Protein AF-A0A7K0P970-F1 (afdb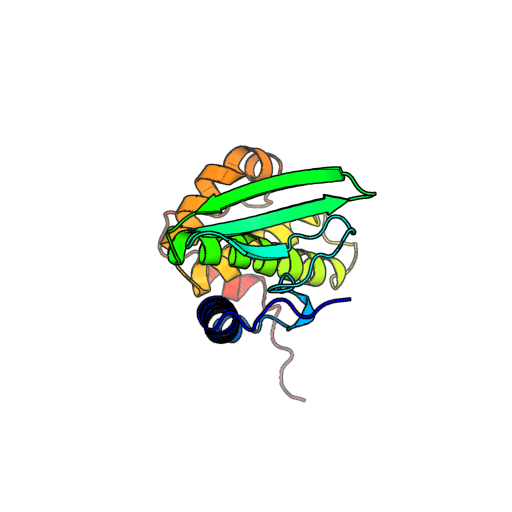_monomer)

Foldseek 3Di:
DDQDDDDVVLVVLVVVLVVLCVLVPQDPVQFADTSDDDQPQDWHWYDDPQKIWIFGHHPNDTPDIDIDNDSVVVSLVRLLSSQLVVLLVQLVPDDPPPPDSCLSSVLSSLLSCVSRDLVSSVVCCVVCVVVQVPDDDPVDRQDSPPPCSNVVSVVPVPDPPDPDD

Nearest PDB structures (foldseek):
  6xb3-assembly7_N  TM=5.582E-01  e=2.651E+00  Autographa californica nucleopolyhedrovirus
  4no7-assembly1_A  TM=3.136E-01  e=2.375E+00  Homo sapiens
  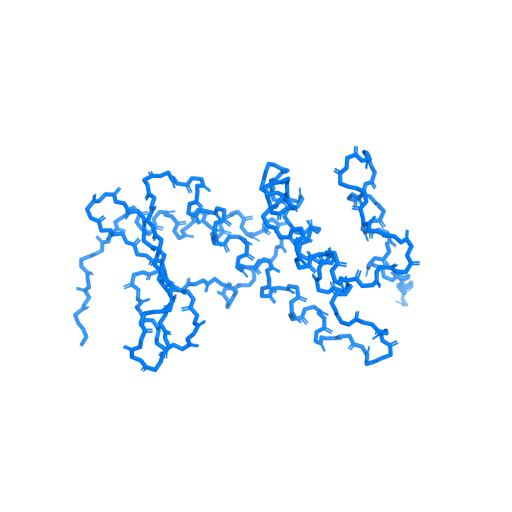4czl-assembly1_A  TM=2.410E-01  e=1.706E+00  Caulobacter vibrioides

Sequence (165 aa):
MRRTTPDPELDALERRAHAIGERIGAPRAAYPPFGTRLDAGYPNVDRRDGAWVWEVHERGRLLEHRTTRDEDEILYWIFVDVTRWMGQEWARGRPSYAPDTRVTWAGRILELLADLEPRWLERFLREEDSWLSTVRWPDGPPDPYGGSWARRVRRRLRGPRSPPG

Radius of gyration: 17.65 Å; Cα contacts (8 Å, |Δi|>4): 175; chains: 1; bounding box: 41×42×53 Å

pLDDT: mean 82.83, std 19.59, range [32.75, 98.69]

Solvent-accessible surface area (backbone atoms only — not comparable to full-atom values): 9820 Å² total; per-residue (Å²): 133,82,78,71,75,88,50,69,64,57,56,46,49,52,53,49,53,51,64,55,33,55,81,72,65,60,55,80,88,42,54,62,44,71,79,45,88,56,67,72,65,42,55,21,37,40,74,55,96,84,24,42,34,41,39,23,21,40,86,92,37,80,77,43,81,49,74,40,75,51,66,69,59,56,50,48,55,50,47,56,48,27,31,47,46,52,10,48,54,57,36,69,75,46,73,88,83,56,95,50,58,57,48,50,19,52,54,41,25,50,54,47,34,51,75,73,38,58,70,58,33,59,48,48,53,66,75,39,40,78,62,58,71,70,45,83,44,92,86,52,77,84,57,89,82,53,98,50,46,76,62,53,50,61,60,63,73,51,62,83,76,76,74,89,128

Structure (mmCIF, N/CA/C/O backbone):
data_AF-A0A7K0P970-F1
#
_entry.id   AF-A0A7K0P970-F1
#
loop_
_atom_site.group_PDB
_atom_site.id
_atom_site.type_symbol
_atom_site.label_atom_id
_atom_site.label_alt_id
_atom_site.label_comp_id
_atom_site.label_asym_id
_atom_site.label_entity_id
_atom_site.label_seq_id
_atom_site.pdbx_PDB_ins_code
_atom_site.Cartn_x
_atom_site.Cartn_y
_atom_site.Cartn_z
_atom_site.occupancy
_atom_site.B_iso_or_equiv
_atom_site.auth_seq_id
_atom_site.auth_comp_id
_atom_site.auth_asym_id
_atom_site.auth_atom_id
_atom_site.pdbx_PDB_model_num
ATOM 1 N N . MET A 1 1 ? 6.442 7.089 26.435 1.00 42.69 1 MET A N 1
ATOM 2 C CA . MET A 1 1 ? 5.536 6.680 25.340 1.00 42.69 1 MET A CA 1
ATOM 3 C C . MET A 1 1 ? 4.539 5.689 25.910 1.00 42.69 1 MET A C 1
ATOM 5 O O . MET A 1 1 ? 4.960 4.636 26.374 1.00 42.69 1 MET A O 1
ATOM 9 N N . ARG A 1 2 ? 3.257 6.060 26.018 1.00 39.62 2 ARG A N 1
ATOM 10 C CA . ARG A 1 2 ? 2.224 5.125 26.490 1.00 39.62 2 ARG A CA 1
ATOM 11 C C . ARG A 1 2 ? 1.962 4.121 25.374 1.00 39.62 2 ARG A C 1
ATOM 13 O O . ARG A 1 2 ? 1.769 4.539 24.239 1.00 39.62 2 ARG A O 1
ATOM 20 N N . ARG A 1 3 ? 1.955 2.829 25.704 1.00 41.84 3 ARG A N 1
ATOM 21 C CA . ARG A 1 3 ? 1.284 1.842 24.860 1.00 41.84 3 ARG A CA 1
ATOM 22 C C . ARG A 1 3 ? -0.187 2.236 24.842 1.00 41.84 3 ARG A C 1
ATOM 24 O O . ARG A 1 3 ? -0.816 2.271 25.900 1.00 41.84 3 ARG A O 1
ATOM 31 N N . THR A 1 4 ? -0.687 2.591 23.668 1.00 57.06 4 THR A N 1
ATOM 32 C CA . THR A 1 4 ? -2.104 2.467 23.337 1.00 57.06 4 THR A CA 1
ATOM 33 C C . THR A 1 4 ? -2.522 1.055 23.745 1.00 57.06 4 THR A C 1
ATOM 35 O O . THR A 1 4 ? -1.742 0.113 23.580 1.00 57.06 4 THR A O 1
ATOM 38 N N . THR A 1 5 ? -3.679 0.908 24.386 1.00 62.53 5 THR A N 1
ATOM 39 C CA . THR A 1 5 ? -4.256 -0.410 24.676 1.00 62.53 5 THR A CA 1
ATOM 40 C C . THR A 1 5 ? -4.150 -1.281 23.419 1.00 62.53 5 THR A C 1
ATOM 42 O O . THR A 1 5 ? -4.425 -0.749 22.343 1.00 62.53 5 THR A O 1
ATOM 45 N N . PRO A 1 6 ? -3.726 -2.556 23.518 1.00 73.38 6 PRO A N 1
ATOM 46 C CA . PRO A 1 6 ? -3.692 -3.443 22.361 1.00 73.38 6 PRO A CA 1
ATOM 47 C C . PRO A 1 6 ? -5.055 -3.413 21.671 1.00 73.38 6 PRO A C 1
ATOM 49 O O . PRO A 1 6 ? -6.068 -3.689 22.319 1.00 73.38 6 PRO A O 1
ATOM 52 N N . ASP A 1 7 ? -5.079 -3.021 20.400 1.00 88.88 7 ASP A N 1
ATOM 53 C CA . ASP A 1 7 ? -6.285 -3.054 19.585 1.00 88.88 7 ASP A CA 1
ATOM 54 C C . ASP A 1 7 ? -6.266 -4.378 18.806 1.00 88.88 7 ASP A C 1
ATOM 56 O O . ASP A 1 7 ? -5.500 -4.521 17.848 1.00 88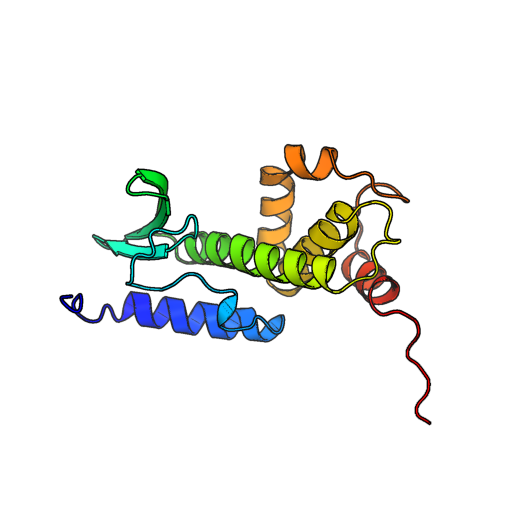.88 7 ASP A O 1
ATOM 60 N N . PRO A 1 8 ? -7.064 -5.378 19.222 1.00 93.56 8 PRO A N 1
ATOM 61 C CA . PRO A 1 8 ? -7.013 -6.704 18.623 1.00 93.56 8 PRO A CA 1
ATOM 62 C C . PRO A 1 8 ? -7.437 -6.703 17.151 1.00 93.56 8 PRO A C 1
ATOM 64 O O . PRO A 1 8 ? -7.034 -7.602 16.409 1.00 93.56 8 PRO A O 1
ATOM 67 N N . GLU A 1 9 ? -8.238 -5.725 16.722 1.00 95.88 9 GLU A N 1
ATOM 68 C CA . GLU A 1 9 ? -8.623 -5.583 15.322 1.00 95.88 9 GLU A CA 1
ATOM 69 C C . GLU A 1 9 ? -7.477 -4.987 14.508 1.00 95.88 9 GLU A C 1
ATOM 71 O O . GLU A 1 9 ? -7.203 -5.477 13.415 1.00 95.88 9 GLU A O 1
ATOM 76 N N . LEU A 1 10 ? -6.755 -4.001 15.043 1.00 96.31 10 LEU A N 1
ATOM 77 C CA . LEU A 1 10 ? -5.553 -3.472 14.392 1.00 96.31 10 LEU A CA 1
ATOM 78 C C . LEU A 1 10 ? -4.472 -4.550 14.237 1.00 96.31 10 LEU A C 1
ATOM 80 O O . LEU A 1 10 ? -3.916 -4.707 13.149 1.00 96.31 10 LEU A O 1
ATOM 84 N N . ASP A 1 11 ? -4.252 -5.361 15.273 1.00 95.88 11 ASP A N 1
ATOM 85 C CA . ASP A 1 11 ? -3.338 -6.505 15.203 1.00 95.88 11 ASP A CA 1
ATOM 86 C C . ASP A 1 11 ? -3.813 -7.546 14.168 1.00 95.88 11 ASP A C 1
ATOM 88 O O . ASP A 1 11 ? -3.009 -8.220 13.514 1.00 95.88 11 ASP A O 1
ATOM 92 N N . ALA A 1 12 ? -5.131 -7.733 14.029 1.00 97.50 12 ALA A N 1
ATOM 93 C CA . ALA A 1 12 ? -5.707 -8.627 13.028 1.00 97.50 12 ALA A CA 1
ATOM 94 C C . ALA A 1 12 ? -5.518 -8.089 11.605 1.00 97.50 12 ALA A C 1
ATOM 96 O O . ALA A 1 12 ? -5.128 -8.864 10.726 1.00 97.50 12 ALA A O 1
ATOM 97 N N . LEU A 1 13 ? -5.714 -6.784 11.397 1.00 98.19 13 LEU A N 1
ATOM 98 C CA . LEU A 1 13 ? -5.456 -6.109 10.129 1.00 98.19 13 LEU A CA 1
ATOM 99 C C . LEU A 1 13 ? -3.981 -6.229 9.737 1.00 98.19 13 LEU A C 1
ATOM 101 O O . LEU A 1 13 ? -3.688 -6.608 8.605 1.00 98.19 13 LEU A O 1
ATOM 105 N N . GLU A 1 14 ? -3.053 -5.984 10.667 1.00 97.94 14 GLU A N 1
ATOM 106 C CA . GLU A 1 14 ? -1.613 -6.132 10.424 1.00 97.94 14 GLU A CA 1
ATOM 107 C C . GLU A 1 14 ? -1.277 -7.565 9.981 1.00 97.94 14 GLU A C 1
ATOM 109 O O . GLU A 1 14 ? -0.650 -7.777 8.937 1.00 97.94 1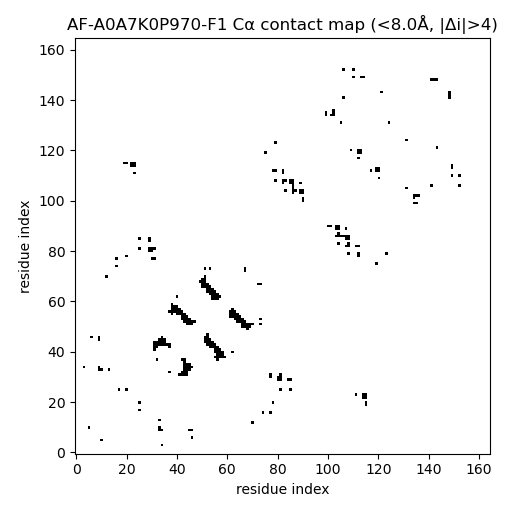4 GLU A O 1
ATOM 114 N N . ARG A 1 15 ? -1.752 -8.583 10.716 1.00 98.06 15 ARG A N 1
ATOM 115 C CA . ARG A 1 15 ? -1.560 -9.993 10.325 1.00 98.06 15 ARG A CA 1
ATOM 116 C C . ARG A 1 15 ? -2.146 -10.288 8.947 1.00 98.06 15 ARG A C 1
ATOM 118 O O . ARG A 1 15 ? -1.526 -11.012 8.165 1.00 98.06 15 ARG A O 1
ATOM 125 N N . ARG A 1 16 ? -3.325 -9.742 8.642 1.00 98.31 16 ARG A N 1
ATOM 126 C CA . ARG A 1 16 ? -3.998 -9.938 7.356 1.00 98.31 16 ARG A CA 1
ATOM 127 C C . ARG A 1 16 ? -3.221 -9.293 6.213 1.00 98.31 16 ARG A C 1
ATOM 129 O O . ARG A 1 16 ? -3.015 -9.952 5.193 1.00 98.31 16 ARG A O 1
ATOM 136 N N . ALA A 1 17 ? -2.745 -8.065 6.399 1.00 98.50 17 ALA A N 1
ATOM 137 C CA . ALA A 1 17 ? -1.889 -7.372 5.447 1.00 98.50 17 ALA A CA 1
ATOM 138 C C . ALA A 1 17 ? -0.613 -8.184 5.183 1.00 98.50 17 ALA A C 1
ATOM 140 O O . ALA A 1 17 ? -0.283 -8.453 4.032 1.00 98.50 17 ALA A O 1
ATOM 141 N N . HIS A 1 18 ? 0.056 -8.693 6.218 1.00 98.38 18 HIS A N 1
ATOM 142 C CA . HIS A 1 18 ? 1.238 -9.531 6.010 1.00 98.38 18 HIS A CA 1
ATOM 143 C C . HIS A 1 18 ? 0.940 -10.823 5.242 1.00 98.38 18 HIS A C 1
ATOM 145 O O . HIS A 1 18 ? 1.653 -11.129 4.287 1.00 98.38 18 HIS A O 1
ATOM 151 N N . ALA A 1 19 ? -0.139 -11.532 5.581 1.00 98.12 19 ALA A N 1
ATOM 152 C CA . ALA A 1 19 ? -0.536 -12.751 4.874 1.00 98.12 19 ALA A CA 1
ATOM 153 C C . ALA A 1 19 ? -0.853 -12.501 3.387 1.00 98.12 19 ALA A C 1
ATOM 155 O O . ALA A 1 19 ? -0.550 -13.329 2.530 1.00 98.12 19 ALA A O 1
ATOM 156 N N . ILE A 1 20 ? -1.449 -11.353 3.051 1.00 98.31 20 ILE A N 1
ATOM 157 C CA . ILE A 1 20 ? -1.698 -10.980 1.653 1.00 98.31 20 ILE A CA 1
ATOM 158 C C . ILE A 1 20 ? -0.374 -10.653 0.948 1.00 98.31 20 ILE A C 1
ATOM 160 O O . ILE A 1 20 ? -0.138 -11.139 -0.160 1.00 98.31 20 ILE A O 1
ATOM 164 N N . GLY A 1 21 ? 0.512 -9.877 1.574 1.00 98.25 21 GLY A N 1
ATOM 165 C CA . GLY A 1 21 ? 1.757 -9.452 0.936 1.00 98.25 21 GLY A CA 1
ATOM 166 C C . GLY A 1 21 ? 2.807 -10.554 0.789 1.00 98.25 21 GLY A C 1
ATOM 167 O O . GLY A 1 21 ? 3.681 -10.436 -0.071 1.00 98.25 21 GLY A O 1
ATOM 168 N N . GLU A 1 22 ? 2.697 -11.668 1.519 1.00 97.62 22 GLU A N 1
ATOM 169 C CA . GLU A 1 22 ? 3.485 -12.883 1.253 1.00 97.62 22 GLU A CA 1
ATOM 170 C C . GLU A 1 22 ? 3.336 -13.364 -0.200 1.00 97.62 22 GLU A C 1
ATOM 172 O O . GLU A 1 22 ? 4.316 -13.803 -0.804 1.00 97.62 22 GLU A O 1
ATOM 177 N N . ARG A 1 23 ? 2.157 -13.184 -0.815 1.00 96.50 23 ARG A N 1
ATOM 178 C CA . ARG A 1 23 ? 1.888 -13.563 -2.219 1.00 96.50 23 ARG A CA 1
ATOM 179 C C . ARG A 1 23 ? 2.782 -12.836 -3.223 1.00 96.50 23 ARG A C 1
ATOM 181 O O . ARG A 1 23 ? 3.039 -13.367 -4.301 1.00 96.50 23 ARG A O 1
ATOM 188 N N . ILE A 1 24 ? 3.250 -11.640 -2.872 1.00 95.25 24 ILE A N 1
ATOM 189 C CA . ILE A 1 24 ? 4.135 -10.822 -3.709 1.00 95.25 24 ILE A CA 1
ATOM 190 C C . ILE A 1 24 ? 5.563 -10.725 -3.160 1.00 95.25 24 ILE A C 1
ATOM 192 O O . ILE A 1 24 ? 6.400 -10.044 -3.752 1.00 95.25 24 ILE A O 1
ATOM 196 N N . GLY A 1 25 ? 5.862 -11.410 -2.051 1.00 97.38 25 GLY A N 1
ATOM 197 C CA . GLY A 1 25 ? 7.154 -11.326 -1.373 1.00 97.38 25 GLY A CA 1
ATOM 198 C C . GLY A 1 25 ? 7.425 -9.949 -0.761 1.00 97.38 25 GLY A C 1
ATOM 199 O O . GLY A 1 25 ? 8.563 -9.482 -0.803 1.00 97.38 25 GLY A O 1
ATOM 200 N N . ALA A 1 26 ? 6.395 -9.274 -0.239 1.00 97.88 26 ALA A N 1
ATOM 201 C CA . ALA A 1 26 ? 6.539 -7.958 0.378 1.00 97.88 26 ALA A CA 1
ATOM 202 C C . ALA A 1 26 ? 7.399 -8.033 1.658 1.00 97.88 26 ALA A C 1
ATOM 204 O O . ALA A 1 26 ? 7.031 -8.747 2.597 1.00 97.88 26 ALA A O 1
ATOM 205 N N . PRO A 1 27 ? 8.529 -7.303 1.739 1.00 97.44 27 PRO A N 1
ATOM 206 C CA . PRO A 1 27 ? 9.356 -7.293 2.940 1.00 97.44 27 PRO A CA 1
ATOM 207 C C . PRO A 1 27 ? 8.683 -6.492 4.058 1.00 97.44 27 PRO A C 1
ATOM 209 O O . PRO A 1 27 ? 7.919 -5.566 3.800 1.00 97.44 27 PRO A O 1
ATOM 212 N N . ARG A 1 28 ? 9.023 -6.789 5.320 1.00 94.88 28 ARG A N 1
ATOM 213 C CA . ARG A 1 28 ? 8.463 -6.083 6.491 1.00 94.88 28 ARG A CA 1
ATOM 214 C C . ARG A 1 28 ? 8.674 -4.567 6.445 1.00 94.88 28 ARG A C 1
ATOM 216 O O . ARG A 1 28 ? 7.793 -3.833 6.860 1.00 94.88 28 ARG A O 1
ATOM 223 N N . ALA A 1 29 ? 9.795 -4.116 5.884 1.00 94.69 29 ALA A N 1
ATOM 224 C CA . ALA A 1 29 ? 10.119 -2.697 5.739 1.00 94.69 29 ALA A CA 1
ATOM 225 C C . ALA A 1 29 ? 9.225 -1.934 4.741 1.00 94.69 29 ALA A C 1
ATOM 227 O O . ALA A 1 29 ? 9.281 -0.711 4.716 1.00 94.69 29 ALA A O 1
ATOM 228 N N . ALA A 1 30 ? 8.434 -2.632 3.917 1.00 96.50 30 ALA A N 1
ATOM 229 C CA . ALA A 1 30 ? 7.528 -2.003 2.956 1.00 96.50 30 ALA A CA 1
ATOM 230 C C . ALA A 1 30 ? 6.181 -1.589 3.566 1.00 96.50 30 ALA A C 1
ATOM 232 O O . ALA A 1 30 ? 5.416 -0.904 2.899 1.00 96.50 30 ALA A O 1
ATOM 233 N N . TYR A 1 31 ? 5.857 -2.051 4.778 1.00 97.31 31 TYR A N 1
ATOM 234 C CA . TYR A 1 31 ? 4.564 -1.787 5.403 1.00 97.31 31 TYR A CA 1
ATOM 235 C C . TYR A 1 31 ? 4.604 -0.498 6.227 1.00 97.31 31 TYR A C 1
ATOM 237 O O . TYR A 1 31 ? 5.622 -0.229 6.878 1.00 97.31 31 TYR A O 1
ATOM 245 N N . PRO A 1 32 ? 3.494 0.259 6.277 1.00 95.69 32 PRO A N 1
ATOM 246 C CA . PRO A 1 32 ? 3.346 1.310 7.268 1.00 95.69 32 PRO A CA 1
ATOM 247 C C . PRO A 1 32 ? 3.374 0.712 8.684 1.00 95.69 32 PRO A C 1
ATOM 249 O O . PRO A 1 32 ? 2.970 -0.437 8.883 1.00 95.69 32 PRO A O 1
ATOM 252 N N . PRO A 1 33 ? 3.814 1.473 9.697 1.00 94.44 33 PRO A N 1
ATOM 253 C CA . PRO A 1 33 ? 3.618 1.091 11.086 1.00 94.44 33 PRO A CA 1
ATOM 254 C C . PRO A 1 33 ? 2.124 1.020 11.435 1.00 94.44 33 PRO A C 1
ATOM 256 O O . PRO A 1 33 ? 1.324 1.861 11.013 1.00 94.44 33 PRO A O 1
ATOM 259 N N . PHE A 1 34 ? 1.779 0.048 12.279 1.00 95.19 34 PHE A N 1
ATOM 260 C CA . PHE A 1 34 ? 0.453 -0.120 12.865 1.00 95.19 34 PHE A CA 1
ATOM 261 C C . PHE A 1 34 ? 0.472 0.361 14.323 1.00 95.19 34 PHE A C 1
ATOM 263 O O . PHE A 1 34 ? 1.365 0.015 15.100 1.00 95.19 34 PHE A O 1
ATOM 270 N N . GLY A 1 35 ? -0.467 1.234 14.690 1.00 92.19 35 GLY A N 1
ATOM 271 C CA . GLY A 1 35 ? -0.655 1.737 16.060 1.00 92.19 35 GLY A CA 1
ATOM 272 C C . GLY A 1 35 ? 0.465 2.651 16.571 1.00 92.19 35 GLY A C 1
ATOM 273 O O . GLY A 1 35 ? 0.447 3.086 17.724 1.00 92.19 35 GLY A O 1
ATOM 274 N N . THR A 1 36 ? 1.448 2.957 15.722 1.00 87.50 36 THR A N 1
ATOM 275 C CA . THR A 1 36 ? 2.574 3.843 16.025 1.00 87.50 36 THR A CA 1
ATOM 276 C C . THR A 1 36 ? 2.651 4.936 14.977 1.00 87.50 36 THR A C 1
ATOM 278 O O . THR A 1 36 ? 2.622 4.663 13.783 1.00 87.50 36 THR A O 1
ATOM 281 N N . ARG A 1 37 ? 2.789 6.182 15.432 1.00 84.69 37 ARG A N 1
ATOM 282 C CA . ARG A 1 37 ? 2.964 7.339 14.557 1.00 84.69 37 ARG A CA 1
ATOM 283 C C . ARG A 1 37 ? 4.446 7.599 14.294 1.00 84.69 37 ARG A C 1
ATOM 285 O O . ARG A 1 37 ? 5.209 7.832 15.232 1.00 84.69 37 ARG A O 1
ATOM 292 N N . LEU A 1 38 ? 4.814 7.639 13.021 1.00 87.31 38 LEU A N 1
ATOM 293 C CA . LEU A 1 38 ? 6.076 8.133 12.488 1.00 87.31 38 LEU A CA 1
ATOM 294 C C . LEU A 1 38 ? 5.847 9.497 11.829 1.00 87.31 38 LEU A C 1
ATOM 296 O O . LEU A 1 38 ? 4.945 9.668 11.011 1.00 87.31 38 LEU A O 1
ATOM 300 N N . ASP A 1 39 ? 6.683 10.466 12.194 1.00 89.25 39 ASP A N 1
ATOM 301 C CA . ASP A 1 39 ? 6.683 11.824 11.639 1.00 89.25 39 ASP A CA 1
ATOM 302 C C . ASP A 1 39 ? 7.840 11.976 10.640 1.00 89.25 39 ASP A C 1
ATO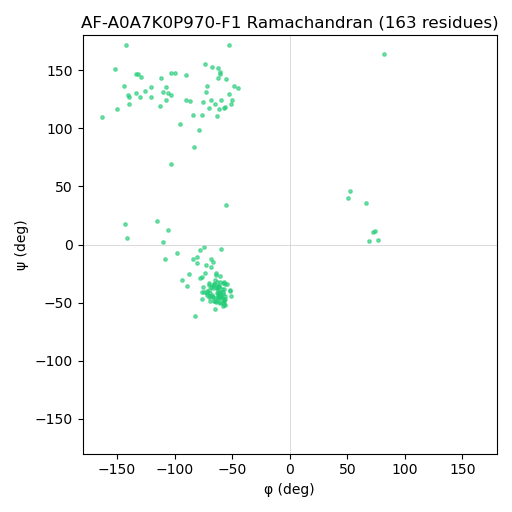M 304 O O . ASP A 1 39 ? 8.864 12.599 10.920 1.00 89.25 39 ASP A O 1
ATOM 308 N N . ALA A 1 40 ? 7.717 11.284 9.507 1.00 89.12 40 ALA A N 1
ATOM 309 C CA . ALA A 1 40 ? 8.793 11.124 8.527 1.00 89.12 40 ALA A CA 1
ATOM 310 C C . ALA A 1 40 ? 8.307 11.141 7.064 1.00 89.12 40 ALA A C 1
ATOM 312 O O . ALA A 1 40 ? 9.022 10.683 6.178 1.00 89.12 40 ALA A O 1
ATOM 313 N N . GLY A 1 41 ? 7.093 11.636 6.809 1.00 89.38 41 GLY A N 1
ATOM 314 C CA . GLY A 1 41 ? 6.471 11.637 5.480 1.00 89.38 41 GLY A CA 1
ATOM 315 C C . GLY A 1 41 ? 5.985 10.260 5.022 1.00 89.38 41 GLY A C 1
ATOM 316 O O . GLY A 1 41 ? 5.639 10.099 3.857 1.00 89.38 41 GLY A O 1
ATOM 317 N N . TYR A 1 42 ? 5.944 9.280 5.930 1.00 88.38 42 TYR A N 1
ATOM 318 C CA . TYR A 1 42 ? 5.418 7.941 5.676 1.00 88.38 42 TYR A CA 1
ATOM 319 C C . TYR A 1 42 ? 4.027 7.780 6.292 1.00 88.38 42 TYR A C 1
ATOM 321 O O . TYR A 1 42 ? 3.741 8.388 7.334 1.00 88.38 42 TYR A O 1
ATOM 329 N N . PRO A 1 43 ? 3.160 6.974 5.665 1.00 94.44 43 PRO A N 1
ATOM 330 C CA . PRO A 1 43 ? 1.852 6.680 6.217 1.00 94.44 43 PRO A CA 1
ATOM 331 C C . PRO A 1 43 ? 1.944 5.847 7.488 1.00 94.44 43 PRO A C 1
ATOM 333 O O . PRO A 1 43 ? 2.874 5.071 7.675 1.00 94.44 43 PRO A O 1
ATOM 336 N N . ASN A 1 44 ? 0.942 5.994 8.344 1.00 95.06 44 ASN A N 1
ATOM 337 C CA . ASN A 1 44 ? 0.727 5.204 9.547 1.00 95.06 44 ASN A CA 1
ATOM 338 C C . ASN A 1 44 ? -0.713 4.700 9.540 1.00 95.06 44 ASN A C 1
ATOM 340 O O . ASN A 1 44 ? -1.616 5.434 9.120 1.00 95.06 44 ASN A O 1
ATOM 344 N N . VAL A 1 45 ? -0.921 3.484 10.037 1.00 97.25 45 VAL A N 1
ATOM 345 C CA . VAL A 1 45 ? -2.246 2.874 10.157 1.00 97.25 45 VAL A CA 1
ATOM 346 C C . VAL A 1 45 ? -2.628 2.779 11.625 1.00 97.25 45 VAL A C 1
ATOM 348 O O . VAL A 1 45 ? -1.854 2.316 12.462 1.00 97.25 45 VAL A O 1
ATOM 351 N N . ASP A 1 46 ? -3.831 3.226 11.945 1.00 95.94 46 ASP A N 1
ATOM 352 C CA . ASP A 1 46 ? -4.371 3.232 13.302 1.00 95.94 46 ASP A CA 1
ATOM 353 C C . ASP A 1 46 ? -5.868 2.891 13.267 1.00 95.94 46 ASP A C 1
ATOM 355 O O . ASP A 1 46 ? -6.479 2.818 12.194 1.00 95.94 46 ASP A O 1
ATOM 359 N N . ARG A 1 47 ? -6.474 2.689 14.436 1.00 94.94 47 ARG A N 1
ATOM 360 C CA . ARG A 1 47 ? -7.915 2.477 14.572 1.00 94.94 47 ARG A CA 1
ATOM 361 C C . ARG A 1 47 ? -8.483 3.398 15.642 1.00 94.94 47 ARG A C 1
ATOM 363 O O . ARG A 1 47 ? -7.990 3.459 16.765 1.00 94.94 47 ARG A O 1
ATOM 370 N N . ARG A 1 48 ? -9.522 4.154 15.284 1.00 94.19 48 ARG A N 1
ATOM 371 C CA . ARG A 1 48 ? -10.176 5.132 16.168 1.00 94.19 48 ARG A CA 1
ATOM 372 C C . ARG A 1 48 ? -11.681 5.073 15.949 1.00 94.19 48 ARG A C 1
ATOM 374 O O . ARG A 1 48 ? -12.136 5.111 14.810 1.00 94.19 48 ARG A O 1
ATOM 381 N N . ASP A 1 49 ? -12.446 4.931 17.028 1.00 91.62 49 ASP A N 1
ATOM 382 C CA . ASP A 1 49 ? -13.919 4.903 17.008 1.00 91.62 49 ASP A CA 1
ATOM 383 C C . ASP A 1 49 ? -14.520 3.915 15.982 1.00 91.62 49 ASP A C 1
ATOM 385 O O . ASP A 1 49 ? -15.496 4.204 15.281 1.00 91.62 49 ASP A O 1
ATOM 389 N N . GLY A 1 50 ? -13.899 2.733 15.868 1.00 92.19 50 GLY A N 1
ATOM 390 C CA . GLY A 1 50 ? -14.313 1.671 14.944 1.00 92.19 50 GLY A CA 1
ATOM 391 C C . GLY A 1 50 ? -14.018 1.949 13.466 1.00 92.19 50 GLY A C 1
ATOM 392 O O . GLY A 1 50 ? -14.516 1.227 12.606 1.00 92.19 50 GLY A O 1
ATOM 393 N N . ALA A 1 51 ? -13.242 2.987 13.153 1.00 97.31 51 ALA A N 1
ATOM 394 C CA . ALA A 1 51 ? -12.761 3.282 11.810 1.00 97.31 51 ALA A CA 1
ATOM 395 C C . ALA A 1 51 ? -11.245 3.080 11.716 1.00 97.31 51 ALA A C 1
ATOM 397 O O . ALA A 1 51 ? -10.492 3.401 12.638 1.00 97.31 51 ALA A O 1
ATOM 398 N N . TRP A 1 52 ? -10.805 2.586 10.566 1.00 98.19 52 TRP A N 1
ATOM 399 C CA . TRP A 1 52 ? -9.416 2.587 10.148 1.00 98.19 52 TRP A CA 1
ATOM 400 C C . TRP A 1 52 ? -8.983 3.998 9.783 1.00 98.19 52 TRP A C 1
ATOM 402 O O . TRP A 1 52 ? -9.706 4.728 9.099 1.00 98.19 52 TRP A O 1
ATOM 412 N N . 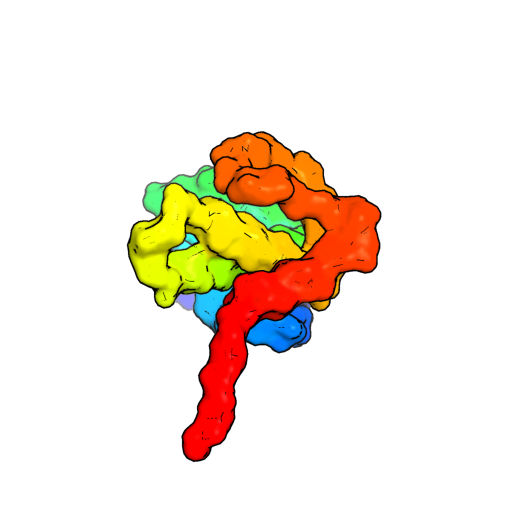VAL A 1 53 ? -7.794 4.370 10.233 1.00 97.75 53 VAL A N 1
ATOM 413 C CA . VAL A 1 53 ? -7.212 5.697 10.063 1.00 97.75 53 VAL A CA 1
ATOM 414 C C . VAL A 1 53 ? -5.898 5.553 9.307 1.00 97.75 53 VAL A C 1
ATOM 416 O O . VAL A 1 53 ? -5.023 4.795 9.719 1.00 97.75 53 VAL A O 1
ATOM 419 N N . TRP A 1 54 ? -5.759 6.311 8.224 1.00 97.94 54 TRP A N 1
ATOM 420 C CA . TRP A 1 54 ? -4.527 6.465 7.461 1.00 97.94 54 TRP A CA 1
ATOM 421 C C . TRP A 1 54 ? -4.022 7.891 7.611 1.00 97.94 54 TRP A C 1
ATOM 423 O O . TRP A 1 54 ? -4.708 8.837 7.213 1.00 97.94 54 TRP A O 1
ATOM 433 N N . GLU A 1 55 ? -2.821 8.055 8.156 1.00 97.31 55 GLU A N 1
ATOM 434 C CA . GLU A 1 55 ? -2.233 9.375 8.377 1.00 97.31 55 GLU A CA 1
ATOM 435 C C . GLU A 1 55 ? -0.783 9.457 7.918 1.00 97.31 55 GLU A C 1
ATOM 437 O O . GLU A 1 55 ? 0.057 8.661 8.339 1.00 97.31 55 GLU A O 1
ATOM 442 N N . VAL A 1 56 ? -0.469 10.493 7.142 1.00 96.44 56 VAL A N 1
ATOM 443 C CA . VAL A 1 56 ? 0.906 10.866 6.796 1.00 96.44 56 VAL A CA 1
ATOM 444 C C . VAL A 1 56 ? 1.264 12.134 7.553 1.00 96.44 56 VAL A C 1
ATOM 446 O O . VAL A 1 56 ? 0.582 13.154 7.435 1.00 96.44 56 VAL A O 1
ATOM 449 N N . HIS A 1 57 ? 2.352 12.080 8.318 1.00 94.00 57 HIS A N 1
ATOM 450 C CA . HIS A 1 57 ? 2.878 13.226 9.056 1.00 94.00 57 HIS A CA 1
ATOM 451 C C . HIS A 1 57 ? 4.302 13.532 8.617 1.00 94.00 57 HIS A C 1
ATOM 453 O O . HIS A 1 57 ? 5.113 12.614 8.499 1.00 94.00 57 HIS A O 1
ATOM 459 N N . GLU A 1 58 ? 4.612 14.805 8.396 1.00 94.94 58 GLU A N 1
ATOM 460 C CA . GLU A 1 58 ? 5.974 15.264 8.134 1.00 94.94 58 GLU A CA 1
ATOM 461 C C . GLU A 1 58 ? 6.263 16.584 8.859 1.00 94.94 58 GLU A C 1
ATOM 463 O O . GLU A 1 58 ? 5.550 17.579 8.692 1.00 94.94 58 GLU A O 1
ATOM 468 N N . ARG A 1 59 ? 7.353 16.611 9.638 1.00 94.06 59 ARG A N 1
ATOM 469 C CA . ARG A 1 59 ? 7.853 17.799 10.355 1.00 94.06 59 ARG A CA 1
ATOM 470 C C . ARG A 1 59 ? 6.756 18.454 11.203 1.00 94.06 59 ARG A C 1
ATOM 472 O O . ARG A 1 59 ? 6.564 19.672 11.168 1.00 94.06 59 ARG A O 1
ATOM 479 N N . GLY A 1 60 ? 6.013 17.635 11.942 1.00 92.19 60 GLY A N 1
ATOM 480 C CA . GLY A 1 60 ? 4.925 18.056 12.821 1.00 92.19 60 GLY A CA 1
ATOM 481 C C . GLY A 1 60 ? 3.625 18.426 12.104 1.00 92.19 60 GLY A C 1
ATOM 482 O O . GLY A 1 60 ? 2.683 18.861 12.768 1.00 92.19 60 GLY A O 1
ATOM 483 N N . ARG A 1 61 ? 3.541 18.270 10.776 1.00 94.12 61 ARG A N 1
ATOM 484 C CA . ARG A 1 61 ? 2.345 18.582 9.982 1.00 94.12 61 ARG A CA 1
ATOM 485 C C . ARG A 1 61 ? 1.653 17.314 9.507 1.00 94.12 61 ARG A C 1
ATOM 487 O O . ARG A 1 61 ? 2.302 16.416 8.988 1.00 94.12 61 ARG A O 1
ATOM 494 N N . LEU A 1 62 ? 0.330 17.288 9.630 1.00 95.00 62 LEU A N 1
ATOM 495 C CA . LEU A 1 62 ? -0.517 16.283 8.998 1.00 95.00 62 LEU A CA 1
ATOM 496 C C . LEU A 1 62 ? -0.632 16.621 7.506 1.00 95.00 62 LEU A C 1
ATOM 498 O O . LEU A 1 62 ? -1.213 17.647 7.155 1.00 95.00 62 LEU A O 1
ATOM 502 N N . LEU A 1 63 ? -0.035 15.793 6.653 1.00 96.12 63 LEU A N 1
ATOM 503 C CA . LEU A 1 63 ? -0.057 15.964 5.198 1.00 96.12 63 LEU A CA 1
ATOM 504 C C . LEU A 1 63 ? -1.255 15.267 4.560 1.00 96.12 63 LEU A C 1
ATOM 506 O O . LEU A 1 63 ? -1.821 15.765 3.592 1.00 96.12 63 LEU A O 1
ATOM 510 N N . GLU A 1 64 ? -1.641 14.122 5.112 1.00 96.06 64 GLU A N 1
ATOM 511 C CA . GLU A 1 64 ? -2.737 13.312 4.603 1.00 96.06 64 GLU A CA 1
ATOM 512 C C . GLU A 1 64 ? -3.489 12.681 5.766 1.00 96.06 64 GLU A C 1
ATOM 514 O O . GLU A 1 64 ? -2.873 12.160 6.695 1.00 96.06 64 GLU A O 1
ATOM 519 N N . HIS A 1 65 ? -4.817 12.708 5.694 1.00 96.75 65 HIS A N 1
ATOM 520 C CA . HIS A 1 65 ? -5.699 12.029 6.631 1.00 96.75 65 HIS A CA 1
ATOM 521 C C . HIS A 1 65 ? -6.866 11.416 5.869 1.00 96.75 65 HIS A C 1
ATOM 523 O O . HIS A 1 65 ? -7.624 12.128 5.207 1.00 96.75 65 HIS A O 1
ATOM 529 N N . ARG A 1 66 ? -7.016 10.097 5.975 1.00 97.81 66 ARG A N 1
ATOM 530 C CA . ARG A 1 66 ? -8.143 9.349 5.415 1.00 97.81 66 ARG A CA 1
ATOM 531 C C . ARG A 1 66 ? -8.701 8.412 6.474 1.00 97.81 66 ARG A C 1
ATOM 533 O O . ARG A 1 66 ? -7.961 7.895 7.309 1.00 97.81 66 ARG A O 1
ATOM 540 N N . THR A 1 67 ? -10.008 8.190 6.433 1.00 98.06 67 THR A N 1
ATOM 541 C CA . THR A 1 67 ? -10.690 7.250 7.325 1.00 98.06 67 THR A CA 1
ATOM 542 C C . THR A 1 67 ? -11.642 6.369 6.544 1.00 98.06 67 THR A C 1
ATOM 544 O O . THR A 1 67 ? -12.228 6.794 5.549 1.00 98.06 67 THR A O 1
ATOM 547 N N . THR A 1 68 ? -11.795 5.130 6.989 1.00 98.50 68 THR A N 1
ATOM 548 C CA . THR A 1 68 ? -12.752 4.186 6.414 1.00 98.50 68 THR A CA 1
ATOM 549 C C . THR A 1 68 ? -13.198 3.183 7.468 1.00 98.50 68 THR A C 1
ATOM 551 O O . THR A 1 68 ? -12.457 2.874 8.395 1.00 98.50 68 THR A O 1
ATOM 554 N N . ARG A 1 69 ? -14.422 2.671 7.347 1.00 98.06 69 ARG A N 1
ATOM 555 C CA . ARG A 1 69 ? -14.885 1.511 8.130 1.00 98.06 69 ARG A CA 1
ATOM 556 C C . ARG A 1 69 ? -14.776 0.203 7.349 1.00 98.06 69 ARG A C 1
ATOM 558 O O . ARG A 1 69 ? -15.017 -0.856 7.912 1.00 98.06 69 ARG A O 1
ATOM 565 N N . ASP A 1 70 ? -14.437 0.286 6.067 1.00 98.19 70 ASP A N 1
ATOM 566 C CA . ASP A 1 70 ? -14.263 -0.868 5.198 1.00 98.19 70 ASP A CA 1
ATOM 567 C C . ASP A 1 70 ? -12.824 -1.388 5.312 1.00 98.19 70 ASP A C 1
ATOM 569 O O . ASP A 1 70 ? -11.859 -0.645 5.115 1.00 98.19 70 ASP A O 1
ATOM 573 N N . GLU A 1 71 ? -12.686 -2.665 5.662 1.00 97.94 71 GLU A N 1
ATOM 574 C CA . GLU A 1 71 ? -11.389 -3.333 5.742 1.00 97.94 71 GLU A CA 1
ATOM 575 C C . GLU A 1 71 ? -10.726 -3.463 4.360 1.00 97.94 71 GLU A C 1
ATOM 577 O O . GLU A 1 71 ? -9.511 -3.298 4.251 1.00 97.94 71 GLU A O 1
ATOM 582 N N . ASP A 1 72 ? -11.494 -3.693 3.288 1.00 98.31 72 ASP A N 1
ATOM 583 C CA . ASP A 1 72 ? -10.926 -3.796 1.936 1.00 98.31 72 ASP A CA 1
ATOM 584 C C . ASP A 1 72 ? -10.335 -2.461 1.475 1.00 98.31 72 ASP A C 1
ATOM 586 O O . ASP A 1 72 ? -9.306 -2.428 0.803 1.00 98.31 72 ASP A O 1
ATOM 590 N N . GLU A 1 73 ? -10.946 -1.355 1.899 1.00 98.56 73 GLU A N 1
ATOM 591 C CA . GLU A 1 73 ? -10.492 -0.002 1.589 1.00 98.56 73 GLU A CA 1
ATOM 592 C C . GLU A 1 73 ? -9.135 0.309 2.235 1.00 98.56 73 GLU A C 1
ATOM 594 O O . GLU A 1 73 ? -8.220 0.783 1.558 1.00 98.56 73 GLU A O 1
ATOM 599 N N . ILE A 1 74 ? -8.968 0.021 3.533 1.00 98.62 74 ILE A N 1
ATOM 600 C CA . ILE A 1 74 ? -7.679 0.255 4.203 1.00 98.62 74 ILE A CA 1
ATOM 601 C C . ILE A 1 74 ? -6.604 -0.700 3.671 1.00 98.62 74 ILE A C 1
ATOM 603 O O . ILE A 1 74 ? -5.457 -0.288 3.492 1.00 98.62 74 ILE A O 1
ATOM 607 N N . LEU A 1 75 ? -6.963 -1.951 3.354 1.00 98.69 75 LEU A N 1
ATOM 608 C CA . LEU A 1 75 ? -6.046 -2.901 2.725 1.00 98.69 75 LEU A CA 1
ATOM 609 C C . LEU A 1 75 ? -5.612 -2.411 1.340 1.00 98.69 75 LEU A C 1
ATOM 611 O O . LEU A 1 75 ? -4.423 -2.475 1.031 1.00 98.69 75 LEU A O 1
ATOM 615 N N . TYR A 1 76 ? -6.527 -1.857 0.542 1.00 98.69 76 TYR A N 1
ATOM 616 C CA . TYR A 1 76 ? -6.189 -1.228 -0.731 1.00 98.69 76 TYR A CA 1
ATOM 617 C C . TYR A 1 76 ? -5.160 -0.104 -0.545 1.00 98.69 76 TYR A C 1
ATOM 619 O O . TYR A 1 76 ? -4.130 -0.112 -1.220 1.00 98.69 76 TYR A O 1
ATOM 627 N N . TRP A 1 77 ? -5.362 0.819 0.405 1.00 98.62 77 TRP A N 1
ATOM 628 C CA . TRP A 1 77 ? -4.395 1.898 0.666 1.00 98.62 77 TRP A CA 1
ATOM 629 C C . TRP A 1 77 ? -3.023 1.368 1.096 1.00 98.62 77 TRP A C 1
ATOM 631 O O . TRP A 1 77 ? -2.006 1.814 0.559 1.00 98.62 77 TRP A O 1
ATOM 641 N N . ILE A 1 78 ? -2.993 0.381 2.000 1.00 98.62 78 ILE A N 1
ATOM 642 C CA . ILE A 1 78 ? -1.759 -0.291 2.432 1.00 98.62 78 ILE A CA 1
ATOM 643 C C . ILE A 1 78 ? -1.034 -0.891 1.227 1.00 98.62 78 ILE A C 1
ATOM 645 O O . ILE A 1 78 ? 0.167 -0.690 1.071 1.00 98.62 78 ILE A O 1
ATOM 649 N N . PHE A 1 79 ? -1.738 -1.606 0.349 1.00 98.69 79 PHE A N 1
ATOM 650 C CA . PHE A 1 79 ? -1.089 -2.279 -0.772 1.00 98.69 79 PHE A CA 1
ATOM 651 C C . PHE A 1 79 ? -0.691 -1.350 -1.911 1.00 98.69 79 PHE A C 1
ATOM 653 O O . PHE A 1 79 ? 0.318 -1.616 -2.566 1.00 98.69 79 PHE A O 1
ATOM 660 N N . VAL A 1 80 ? -1.384 -0.234 -2.121 1.00 98.19 80 VAL A N 1
ATOM 661 C CA . VAL A 1 80 ? -0.885 0.822 -3.012 1.00 98.19 80 VAL A CA 1
ATOM 662 C C . VAL A 1 80 ? 0.462 1.353 -2.511 1.00 98.19 80 VAL A C 1
ATOM 664 O O . VAL A 1 80 ? 1.396 1.486 -3.302 1.00 98.19 80 VAL A O 1
ATOM 667 N N . ASP A 1 81 ? 0.609 1.594 -1.208 1.00 97.81 81 ASP A N 1
ATOM 668 C CA . ASP A 1 81 ? 1.871 2.065 -0.624 1.00 97.81 81 ASP A CA 1
ATOM 669 C C . ASP A 1 81 ? 2.981 0.999 -0.648 1.00 97.81 81 ASP A C 1
ATOM 671 O O . ASP A 1 81 ? 4.068 1.243 -1.179 1.00 97.81 81 ASP A O 1
ATOM 675 N N . VAL A 1 82 ? 2.683 -0.229 -0.208 1.00 98.44 82 VAL A N 1
ATOM 676 C CA . VAL A 1 82 ? 3.623 -1.366 -0.235 1.00 98.44 82 VAL A CA 1
ATOM 677 C C . VAL A 1 82 ? 4.138 -1.618 -1.654 1.00 98.44 82 VAL A C 1
ATOM 679 O O . VAL A 1 82 ? 5.342 -1.771 -1.875 1.00 98.44 82 VAL A O 1
ATOM 682 N N . THR A 1 83 ? 3.249 -1.647 -2.651 1.00 98.00 83 THR A N 1
ATOM 683 C CA . THR A 1 83 ? 3.648 -1.894 -4.046 1.00 98.00 83 THR A CA 1
ATOM 684 C C . THR A 1 83 ? 4.429 -0.723 -4.635 1.00 98.00 83 THR A C 1
ATOM 686 O O . THR A 1 83 ? 5.373 -0.954 -5.399 1.00 98.00 83 THR A O 1
ATOM 689 N N . ARG A 1 84 ? 4.127 0.522 -4.237 1.00 96.50 84 ARG A N 1
ATOM 690 C CA . ARG A 1 84 ? 4.944 1.700 -4.566 1.00 96.50 84 ARG A CA 1
ATOM 691 C C . ARG A 1 84 ? 6.349 1.575 -4.002 1.00 96.50 84 ARG A C 1
ATOM 693 O O . ARG A 1 84 ? 7.291 1.749 -4.776 1.00 96.50 84 ARG A O 1
ATOM 700 N N . TRP A 1 85 ? 6.498 1.231 -2.725 1.00 96.12 85 TRP A N 1
ATOM 701 C CA . TRP A 1 85 ? 7.800 1.014 -2.092 1.00 96.12 85 TRP A CA 1
ATOM 702 C C . TRP A 1 85 ? 8.600 -0.062 -2.834 1.00 96.12 85 TRP A C 1
ATOM 704 O O . TRP A 1 85 ? 9.721 0.179 -3.283 1.00 96.12 85 TRP A O 1
ATOM 714 N N . MET A 1 86 ? 7.988 -1.226 -3.071 1.00 95.88 86 MET A N 1
ATOM 715 C CA . MET A 1 86 ? 8.644 -2.341 -3.763 1.00 95.88 86 MET A CA 1
ATOM 716 C C . MET A 1 86 ? 9.027 -1.985 -5.198 1.00 95.88 86 MET A C 1
ATOM 718 O O . MET A 1 86 ? 10.075 -2.405 -5.691 1.00 95.88 86 MET A O 1
ATOM 722 N N . GLY A 1 87 ? 8.186 -1.211 -5.880 1.00 92.62 87 GLY A N 1
ATOM 723 C CA . GLY A 1 87 ? 8.472 -0.720 -7.216 1.00 92.62 87 GLY A CA 1
ATOM 724 C C . GLY A 1 87 ? 9.635 0.279 -7.252 1.00 92.62 87 GLY A C 1
ATOM 725 O O . GLY A 1 87 ? 10.445 0.211 -8.178 1.00 92.62 87 GLY A O 1
ATOM 726 N N . GLN A 1 88 ? 9.768 1.152 -6.245 1.00 92.25 88 GLN A N 1
ATOM 727 C CA . GLN A 1 88 ? 10.916 2.061 -6.125 1.00 92.25 88 GLN A CA 1
ATOM 728 C C . GLN A 1 88 ? 12.213 1.290 -5.891 1.00 92.25 88 GLN A C 1
ATOM 730 O O . GLN A 1 88 ? 13.189 1.522 -6.603 1.00 92.25 88 GLN A O 1
ATOM 735 N N . GLU A 1 89 ? 12.223 0.349 -4.945 1.00 92.81 89 GLU A N 1
ATOM 736 C CA . GLU A 1 89 ? 13.406 -0.474 -4.659 1.00 92.81 89 GLU A CA 1
ATOM 737 C C . GLU A 1 89 ? 13.828 -1.298 -5.878 1.00 92.81 89 GLU A C 1
ATOM 739 O O . GLU A 1 89 ? 15.007 -1.355 -6.233 1.00 92.81 89 GLU A O 1
ATOM 744 N N . TRP A 1 90 ? 12.854 -1.860 -6.597 1.00 87.81 90 TRP A N 1
ATOM 745 C CA . TRP A 1 90 ? 13.107 -2.568 -7.848 1.00 87.81 90 TRP A CA 1
ATOM 746 C C . TRP A 1 90 ? 13.732 -1.671 -8.922 1.00 87.81 90 TRP A C 1
ATOM 748 O O . TRP A 1 90 ? 14.639 -2.104 -9.635 1.00 87.81 90 TRP A O 1
ATOM 758 N N . ALA A 1 91 ? 13.264 -0.427 -9.050 1.00 87.06 91 ALA A N 1
ATOM 759 C CA . ALA A 1 91 ? 13.818 0.533 -9.999 1.00 87.06 91 ALA A CA 1
ATOM 760 C C . ALA A 1 91 ? 15.226 1.007 -9.595 1.00 87.06 91 ALA A C 1
ATOM 762 O O . ALA A 1 91 ? 16.088 1.124 -10.465 1.00 87.06 91 ALA A O 1
ATOM 763 N N . ARG A 1 92 ? 15.482 1.225 -8.295 1.00 86.19 92 ARG A N 1
ATOM 764 C CA . ARG A 1 92 ? 16.796 1.622 -7.748 1.00 86.19 92 ARG A CA 1
ATOM 765 C 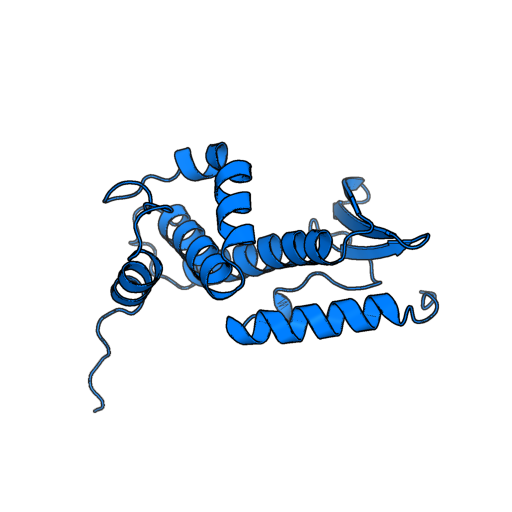C . ARG A 1 92 ? 17.876 0.565 -7.975 1.00 86.19 92 ARG A C 1
ATOM 767 O O . ARG A 1 92 ? 19.018 0.917 -8.241 1.00 86.19 92 ARG A O 1
ATOM 774 N N . GLY A 1 93 ? 17.520 -0.717 -7.895 1.00 78.69 93 GLY A N 1
ATOM 775 C CA . GLY A 1 93 ? 18.456 -1.830 -8.084 1.00 78.69 93 GLY A CA 1
ATOM 776 C C . GLY A 1 93 ? 18.876 -2.098 -9.536 1.00 78.69 93 GLY A C 1
ATOM 777 O O . GLY A 1 93 ? 19.669 -3.011 -9.771 1.00 78.69 93 GLY A O 1
ATOM 778 N N . ARG A 1 94 ? 18.349 -1.361 -10.528 1.00 71.69 94 ARG A N 1
ATOM 779 C CA . ARG A 1 94 ? 18.678 -1.565 -11.948 1.00 71.69 94 ARG A CA 1
ATOM 780 C C . ARG A 1 94 ? 19.723 -0.563 -12.456 1.00 71.69 94 ARG A C 1
ATOM 782 O O . ARG A 1 94 ? 19.733 0.582 -12.015 1.00 71.69 94 ARG A O 1
ATOM 789 N N . PRO A 1 95 ? 20.583 -0.964 -13.416 1.00 59.25 95 PRO A N 1
ATOM 790 C CA . PRO A 1 95 ? 21.564 -0.063 -14.016 1.00 59.25 95 PRO A CA 1
ATOM 791 C C . PRO A 1 95 ? 20.916 1.199 -14.606 1.00 59.25 95 PRO A C 1
ATOM 793 O O . PRO A 1 95 ? 19.863 1.124 -15.241 1.00 59.25 95 PRO A O 1
ATOM 796 N N . SER A 1 96 ? 21.597 2.340 -14.470 1.00 57.09 96 SER A N 1
ATOM 797 C CA . SER A 1 96 ? 21.170 3.686 -14.901 1.00 57.09 96 SER A CA 1
ATOM 798 C C . SER A 1 96 ? 20.900 3.853 -16.405 1.00 57.09 96 SER A C 1
ATOM 800 O O . SER A 1 96 ? 20.454 4.912 -16.833 1.00 57.09 96 SER A O 1
ATOM 802 N N . TYR A 1 97 ? 21.148 2.819 -17.211 1.00 51.12 97 TYR A N 1
ATOM 803 C CA . TYR A 1 97 ? 20.916 2.807 -18.656 1.00 51.12 97 TYR A CA 1
ATOM 804 C C . TYR A 1 97 ? 19.440 2.602 -19.037 1.00 51.12 97 TYR A C 1
ATOM 806 O O . TYR A 1 97 ? 19.107 2.647 -20.220 1.00 51.12 97 TYR A O 1
ATOM 814 N N . ALA A 1 98 ? 18.545 2.360 -18.068 1.00 56.75 98 ALA A N 1
ATOM 815 C CA . ALA A 1 98 ? 17.108 2.362 -18.320 1.00 56.75 98 ALA A CA 1
ATOM 816 C C . ALA A 1 98 ? 16.635 3.810 -18.585 1.00 56.75 98 ALA A C 1
ATOM 818 O O . ALA A 1 98 ? 16.735 4.644 -17.687 1.00 56.75 98 ALA A O 1
ATOM 819 N N . PRO A 1 99 ? 16.106 4.126 -19.783 1.00 60.75 99 PRO A N 1
ATOM 820 C CA . PRO A 1 99 ? 15.859 5.507 -20.209 1.00 60.75 99 PRO A CA 1
ATOM 821 C C . PRO A 1 99 ? 14.768 6.242 -19.408 1.00 60.75 99 PRO A C 1
ATOM 823 O O . PRO A 1 99 ? 14.697 7.466 -19.471 1.00 60.75 99 PRO A O 1
ATOM 826 N N . ASP A 1 100 ? 13.945 5.528 -18.630 1.00 76.94 100 ASP A N 1
ATOM 827 C CA . ASP A 1 100 ? 13.020 6.122 -17.660 1.00 76.94 100 ASP A CA 1
ATOM 828 C C . ASP A 1 100 ? 12.782 5.163 -16.476 1.00 76.94 100 ASP A C 1
ATOM 830 O O . ASP A 1 100 ? 12.224 4.069 -16.628 1.00 76.94 100 ASP A O 1
ATOM 834 N N . THR A 1 101 ? 13.187 5.568 -15.269 1.00 82.31 101 THR A N 1
ATOM 835 C CA . THR A 1 101 ? 12.962 4.797 -14.034 1.00 82.31 101 THR A CA 1
ATOM 836 C C . THR A 1 101 ? 11.476 4.650 -13.713 1.00 82.31 101 THR A C 1
ATOM 838 O O . THR A 1 101 ? 11.084 3.642 -13.117 1.00 82.31 101 THR A O 1
ATOM 841 N N . ARG A 1 102 ? 10.626 5.581 -14.171 1.00 84.50 102 ARG A N 1
ATOM 842 C CA . ARG A 1 102 ? 9.171 5.526 -13.975 1.00 84.50 102 ARG A CA 1
ATOM 843 C C . ARG A 1 102 ? 8.538 4.358 -14.712 1.00 84.50 102 ARG A C 1
ATOM 845 O O . ARG A 1 102 ? 7.615 3.763 -14.177 1.00 84.50 102 ARG A O 1
ATOM 852 N N . VAL A 1 103 ? 9.058 3.971 -15.880 1.00 83.88 103 VAL A N 1
ATOM 853 C CA . VAL A 1 103 ? 8.569 2.789 -16.619 1.00 83.88 103 VAL A CA 1
ATOM 854 C C . VAL A 1 103 ? 8.778 1.522 -15.794 1.00 83.88 103 VAL A C 1
ATOM 856 O O . VAL A 1 103 ? 7.876 0.699 -15.654 1.00 83.88 103 VAL A O 1
ATOM 859 N N . THR A 1 104 ? 9.970 1.380 -15.211 1.00 83.88 104 THR A N 1
ATOM 860 C CA . THR A 1 104 ? 10.311 0.221 -14.375 1.00 83.88 104 THR A CA 1
ATOM 861 C C . THR A 1 104 ? 9.495 0.215 -13.086 1.00 83.88 104 THR A C 1
ATOM 863 O O . THR A 1 104 ? 8.973 -0.827 -12.690 1.00 83.88 104 THR A O 1
ATOM 866 N N . TRP A 1 105 ? 9.367 1.379 -12.451 1.00 88.75 105 TRP A N 1
ATOM 867 C CA . TRP A 1 105 ? 8.624 1.542 -11.211 1.00 88.75 105 TRP A CA 1
ATOM 868 C C . TRP A 1 105 ? 7.125 1.277 -11.407 1.00 88.75 105 TRP A C 1
ATOM 870 O O . TRP A 1 105 ? 6.572 0.387 -10.759 1.00 88.75 105 TRP A O 1
ATOM 880 N N . ALA A 1 106 ? 6.479 1.985 -12.337 1.00 89.69 106 ALA A N 1
ATOM 881 C CA . ALA A 1 106 ? 5.061 1.821 -12.636 1.00 89.69 106 ALA A CA 1
ATOM 882 C C . ALA A 1 106 ? 4.753 0.395 -13.099 1.00 89.69 106 ALA A C 1
ATOM 884 O O . ALA A 1 106 ? 3.831 -0.230 -12.584 1.00 89.69 106 ALA A O 1
ATOM 885 N N . GLY A 1 107 ? 5.574 -0.174 -13.990 1.00 87.31 107 GLY A N 1
ATOM 886 C CA . GLY A 1 107 ? 5.405 -1.557 -14.433 1.00 87.31 107 GLY A CA 1
ATOM 887 C C . GLY A 1 107 ? 5.419 -2.558 -13.276 1.00 87.31 107 GLY A C 1
ATOM 888 O O . GLY A 1 107 ? 4.617 -3.493 -13.270 1.00 87.31 107 GLY A O 1
ATOM 889 N N . ARG A 1 108 ? 6.280 -2.337 -12.272 1.00 90.62 108 ARG A N 1
ATOM 890 C CA . ARG A 1 108 ? 6.351 -3.198 -11.088 1.00 90.62 108 ARG A CA 1
ATOM 891 C C . ARG A 1 108 ? 5.153 -3.021 -10.157 1.00 90.62 108 ARG A C 1
ATOM 893 O O . ARG A 1 108 ? 4.643 -4.028 -9.682 1.00 90.62 108 ARG A O 1
ATOM 900 N N . ILE A 1 109 ? 4.690 -1.792 -9.916 1.00 94.31 109 ILE A N 1
ATOM 901 C CA . ILE A 1 109 ? 3.483 -1.545 -9.104 1.00 94.31 109 ILE A CA 1
ATOM 902 C C . ILE A 1 109 ? 2.293 -2.294 -9.692 1.00 94.31 109 ILE A C 1
ATOM 904 O O . ILE A 1 109 ? 1.637 -3.061 -8.988 1.00 94.31 109 ILE A O 1
ATOM 908 N N . LEU A 1 110 ? 2.058 -2.101 -10.993 1.00 92.50 110 LEU A N 1
ATOM 909 C CA . LEU A 1 110 ? 0.938 -2.724 -11.676 1.00 92.50 110 LEU A CA 1
ATOM 910 C C . LEU A 1 110 ? 1.033 -4.249 -11.532 1.00 92.50 110 LEU A C 1
ATOM 912 O O . LEU A 1 110 ? 0.079 -4.859 -11.057 1.00 92.50 110 LEU A O 1
ATOM 916 N N . GLU A 1 111 ? 2.173 -4.864 -11.887 1.00 87.88 111 GLU A N 1
ATOM 917 C CA . GLU A 1 111 ? 2.373 -6.324 -11.794 1.00 87.88 111 GLU A CA 1
ATOM 918 C C . GLU A 1 111 ? 2.005 -6.871 -10.408 1.00 87.88 111 GLU A C 1
ATOM 920 O O . GLU A 1 111 ? 1.321 -7.888 -10.307 1.00 87.88 111 GLU A O 1
ATOM 925 N N . LEU A 1 112 ? 2.431 -6.184 -9.345 1.00 94.62 112 LEU A N 1
ATOM 926 C CA . LEU A 1 112 ? 2.163 -6.612 -7.976 1.00 94.62 112 LEU A CA 1
ATOM 927 C C . LEU A 1 112 ? 0.680 -6.487 -7.619 1.00 94.62 112 LEU A C 1
ATOM 929 O O . LEU A 1 112 ? 0.117 -7.426 -7.063 1.00 94.62 112 LEU A O 1
ATOM 933 N N . LEU A 1 113 ? 0.030 -5.374 -7.969 1.00 94.81 113 LEU A N 1
ATOM 934 C CA . LEU A 1 113 ? -1.406 -5.192 -7.727 1.00 94.81 113 LEU A CA 1
ATOM 935 C C . LEU A 1 113 ? -2.247 -6.234 -8.473 1.00 94.81 113 LEU A C 1
ATOM 937 O O . LEU A 1 113 ? -3.212 -6.751 -7.921 1.00 94.81 113 LEU A O 1
ATOM 941 N N . ALA A 1 114 ? -1.843 -6.607 -9.686 1.00 89.38 114 ALA A N 1
ATOM 942 C CA . ALA A 1 114 ? -2.488 -7.660 -10.467 1.00 89.38 114 ALA A CA 1
ATOM 943 C C . ALA A 1 114 ? -2.431 -9.037 -9.810 1.00 89.38 114 ALA A C 1
ATOM 945 O O . ALA A 1 114 ? -3.393 -9.802 -9.867 1.00 89.38 114 ALA A O 1
ATOM 946 N N . ASP A 1 115 ? -1.273 -9.358 -9.231 1.00 89.56 115 ASP A N 1
ATOM 947 C CA . ASP A 1 115 ? -1.036 -10.627 -8.555 1.00 89.56 115 ASP A CA 1
ATOM 948 C C . ASP A 1 115 ? -1.767 -10.687 -7.204 1.00 89.56 115 ASP A C 1
ATOM 950 O O . ASP A 1 115 ? -2.078 -11.784 -6.728 1.00 89.56 115 ASP A O 1
ATOM 954 N N . LEU A 1 116 ? -2.062 -9.532 -6.597 1.00 94.06 116 LEU A N 1
ATOM 955 C CA . LEU A 1 116 ? -2.833 -9.416 -5.361 1.00 94.06 116 LEU A CA 1
ATOM 956 C C . LEU A 1 116 ? -4.342 -9.476 -5.599 1.00 94.06 116 LEU A C 1
ATOM 958 O O . LEU A 1 116 ? -5.002 -10.370 -5.061 1.00 94.06 116 LEU A O 1
ATOM 962 N N . GLU A 1 117 ? -4.884 -8.533 -6.365 1.00 92.81 117 GLU A N 1
ATOM 963 C CA . GLU A 1 117 ? -6.326 -8.351 -6.507 1.00 92.81 117 GLU A CA 1
ATOM 964 C C . GLU A 1 117 ? -6.665 -7.496 -7.751 1.00 92.81 117 GLU A C 1
ATOM 966 O O . GLU A 1 117 ? -6.421 -6.285 -7.754 1.00 92.81 117 GLU A O 1
ATOM 971 N N . PRO A 1 118 ? -7.254 -8.082 -8.813 1.00 88.88 118 PRO A N 1
ATOM 972 C CA . PRO A 1 118 ? -7.615 -7.356 -10.032 1.00 88.88 118 PRO A CA 1
ATOM 973 C C . PRO A 1 118 ? -8.459 -6.090 -9.817 1.00 88.88 118 PRO A C 1
ATOM 975 O O . PRO A 1 118 ? -8.180 -5.076 -10.459 1.00 88.88 118 PRO A O 1
ATOM 978 N N . ARG A 1 119 ? -9.426 -6.080 -8.884 1.00 92.56 119 ARG A N 1
ATOM 979 C CA . ARG A 1 119 ? -10.235 -4.864 -8.622 1.00 92.56 119 ARG A CA 1
ATOM 980 C C . ARG A 1 119 ? -9.401 -3.706 -8.063 1.00 92.56 119 ARG A C 1
ATOM 982 O O . ARG A 1 119 ? -9.715 -2.544 -8.321 1.00 92.56 119 ARG A O 1
ATOM 989 N N . TRP A 1 120 ? -8.337 -4.004 -7.314 1.00 96.50 120 TRP A N 1
ATOM 990 C CA . TRP A 1 120 ? -7.419 -2.989 -6.795 1.00 96.50 120 TRP A CA 1
ATOM 991 C C . TRP A 1 120 ? -6.559 -2.412 -7.916 1.00 96.50 120 TRP A C 1
ATOM 993 O O . TRP A 1 120 ? -6.371 -1.201 -7.970 1.00 96.50 120 TRP A O 1
ATOM 1003 N N . LEU A 1 121 ? -6.099 -3.247 -8.851 1.00 94.06 121 LEU A N 1
ATOM 1004 C CA . LEU A 1 121 ? -5.407 -2.780 -10.053 1.00 94.06 121 LEU A CA 1
ATOM 1005 C C . LEU A 1 121 ? -6.303 -1.861 -10.897 1.00 94.06 121 LEU A C 1
ATOM 1007 O O . LEU A 1 121 ? -5.878 -0.768 -11.263 1.00 94.06 121 LEU A O 1
ATOM 1011 N N . GLU A 1 122 ? -7.535 -2.279 -11.193 1.00 89.62 122 GLU A N 1
ATOM 1012 C CA . GLU A 1 122 ? -8.488 -1.471 -11.970 1.00 89.62 122 GLU A CA 1
ATOM 1013 C C . GLU A 1 122 ? -8.750 -0.115 -11.317 1.00 89.62 122 GLU A C 1
ATOM 1015 O O . GLU A 1 122 ? -8.794 0.915 -11.991 1.00 89.62 122 GLU A O 1
ATOM 1020 N N . ARG A 1 123 ? -8.906 -0.105 -9.992 1.00 95.00 123 ARG A N 1
ATOM 1021 C CA . ARG A 1 123 ? -9.070 1.127 -9.228 1.00 95.00 123 ARG A CA 1
ATOM 1022 C C . ARG A 1 123 ? -7.827 2.012 -9.300 1.00 95.00 123 ARG A C 1
ATOM 1024 O O . ARG A 1 123 ? -7.968 3.186 -9.630 1.00 95.00 123 ARG A O 1
ATOM 1031 N N . PHE A 1 124 ? -6.645 1.450 -9.057 1.00 95.38 124 PHE A N 1
ATOM 1032 C CA . PHE A 1 124 ? -5.374 2.171 -9.113 1.00 95.38 124 PHE A CA 1
ATOM 1033 C C . PHE A 1 124 ? -5.167 2.837 -10.474 1.00 95.38 124 PHE A C 1
ATOM 1035 O O . PHE A 1 124 ? -4.821 4.010 -10.543 1.00 95.38 124 PHE A O 1
ATOM 1042 N N . LEU A 1 125 ? -5.447 2.121 -11.564 1.00 89.56 125 LEU A N 1
ATOM 1043 C CA . LEU A 1 125 ? -5.343 2.658 -12.921 1.00 89.56 125 LEU A CA 1
ATOM 1044 C C . LEU A 1 125 ? -6.244 3.878 -13.146 1.00 89.56 125 LEU A C 1
ATOM 1046 O O . LEU A 1 125 ? -5.827 4.810 -13.825 1.00 89.56 125 LEU A O 1
ATOM 1050 N N . ARG A 1 126 ? -7.457 3.889 -12.576 1.00 90.75 126 ARG A N 1
ATOM 1051 C CA . ARG A 1 126 ? -8.364 5.045 -12.664 1.00 90.75 126 ARG A CA 1
ATOM 1052 C C . ARG A 1 126 ? -7.888 6.221 -11.816 1.00 90.75 126 ARG A C 1
ATOM 1054 O O . ARG A 1 126 ? -7.966 7.357 -12.269 1.00 90.75 126 ARG A O 1
ATOM 1061 N N . GLU A 1 127 ? -7.441 5.960 -10.591 1.00 94.19 127 GLU A N 1
ATOM 1062 C CA . GLU A 1 127 ? -7.007 7.007 -9.655 1.00 94.19 127 GLU A CA 1
ATOM 1063 C C . GLU A 1 127 ? -5.694 7.666 -10.102 1.00 94.19 127 GLU A C 1
ATOM 1065 O O . GLU A 1 127 ? -5.512 8.873 -9.952 1.00 94.19 127 GLU A O 1
ATOM 1070 N N . GLU A 1 128 ? -4.799 6.888 -10.708 1.00 92.38 128 GLU A N 1
ATOM 1071 C CA . GLU A 1 128 ? -3.433 7.299 -11.035 1.00 92.38 128 GLU A CA 1
ATOM 1072 C C . GLU A 1 128 ? -3.220 7.582 -12.528 1.00 92.38 128 GLU A C 1
ATOM 1074 O O . GLU A 1 128 ? -2.081 7.740 -12.970 1.00 92.38 128 GLU A O 1
ATOM 1079 N N . ASP A 1 129 ? -4.296 7.680 -13.316 1.00 85.88 129 ASP A N 1
ATOM 1080 C CA . ASP A 1 129 ? -4.248 7.955 -14.761 1.00 85.88 129 ASP A CA 1
ATOM 1081 C C . ASP A 1 129 ? -3.409 9.205 -15.087 1.00 85.88 129 ASP A C 1
ATOM 1083 O O . ASP A 1 129 ? -2.576 9.209 -15.998 1.00 85.88 129 ASP A O 1
ATOM 1087 N N . SER A 1 130 ? -3.532 10.251 -14.263 1.00 86.94 130 SER A N 1
ATOM 1088 C CA . SER A 1 130 ? -2.757 11.486 -14.420 1.00 86.94 130 SER A CA 1
ATOM 1089 C C . SER A 1 130 ? -1.249 11.271 -14.259 1.00 86.94 130 SER A C 1
ATOM 1091 O O . SER A 1 130 ? -0.470 11.853 -15.007 1.00 86.94 130 SER A O 1
ATOM 1093 N N . TRP A 1 131 ? -0.811 10.409 -13.339 1.00 88.81 131 TRP A N 1
ATOM 1094 C CA . TRP A 1 131 ? 0.601 10.069 -13.177 1.00 88.81 131 TRP A CA 1
ATOM 1095 C C . TRP A 1 131 ? 1.062 9.109 -14.275 1.00 88.81 131 TRP A C 1
ATOM 1097 O O . TRP A 1 131 ? 2.092 9.342 -14.915 1.00 88.81 131 TRP A O 1
ATOM 1107 N N . LEU A 1 132 ? 0.286 8.057 -14.535 1.00 85.88 132 LEU A N 1
ATOM 1108 C CA . LEU A 1 132 ? 0.606 7.017 -15.514 1.00 85.88 132 LEU A CA 1
ATOM 1109 C C . LEU A 1 132 ? 0.686 7.560 -16.945 1.00 85.88 132 LEU A C 1
ATOM 1111 O O . LEU A 1 132 ? 1.515 7.081 -17.724 1.00 85.88 132 LEU A O 1
ATOM 1115 N N . SER A 1 133 ? -0.100 8.584 -17.280 1.00 84.12 133 SER A N 1
ATOM 1116 C CA . SER A 1 133 ? -0.042 9.265 -18.580 1.00 84.12 133 SER A CA 1
ATOM 1117 C C . SER A 1 133 ? 1.250 10.065 -18.793 1.00 84.12 133 SER A C 1
ATOM 1119 O O . SER A 1 133 ? 1.633 10.318 -19.935 1.00 84.12 133 SER A O 1
ATOM 1121 N N . THR A 1 134 ? 1.983 10.410 -17.725 1.00 85.69 134 THR A N 1
ATOM 1122 C CA . THR A 1 134 ? 3.312 11.046 -17.834 1.00 85.69 134 THR A CA 1
ATOM 1123 C C . THR A 1 134 ? 4.439 10.053 -18.120 1.00 85.69 134 THR A C 1
ATOM 1125 O O . THR A 1 134 ? 5.535 10.457 -18.521 1.00 85.69 134 THR A O 1
ATOM 1128 N N . VAL A 1 135 ? 4.197 8.755 -17.915 1.00 83.50 135 VAL A N 1
ATOM 1129 C CA . VAL A 1 135 ? 5.200 7.706 -18.114 1.00 83.50 135 VAL A CA 1
ATOM 1130 C C . VAL A 1 135 ? 5.381 7.452 -19.610 1.00 83.50 135 VAL A 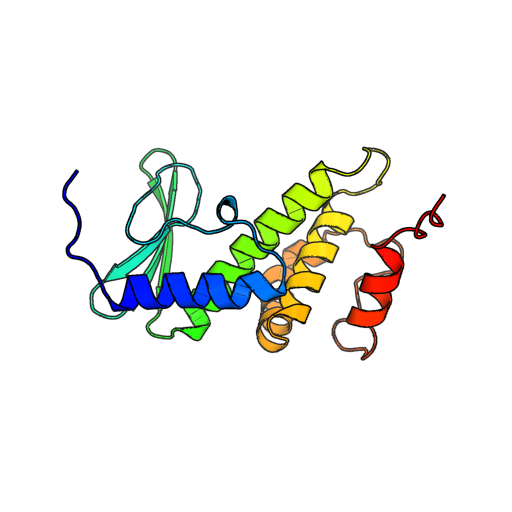C 1
ATOM 1132 O O . VAL A 1 135 ? 4.441 7.101 -20.323 1.00 83.50 135 VAL A O 1
ATOM 1135 N N . ARG A 1 136 ? 6.616 7.595 -20.108 1.00 82.75 136 ARG A N 1
ATOM 1136 C CA . ARG A 1 136 ? 6.937 7.347 -21.522 1.00 82.75 136 ARG A CA 1
ATOM 1137 C C . ARG A 1 136 ? 7.163 5.863 -21.772 1.00 82.75 136 ARG A C 1
ATOM 1139 O O . ARG A 1 136 ? 8.292 5.377 -21.774 1.00 82.75 136 ARG A O 1
ATOM 1146 N N . TRP A 1 137 ? 6.071 5.143 -21.983 1.00 77.56 137 TRP A N 1
ATOM 1147 C CA . TRP A 1 137 ? 6.109 3.721 -22.299 1.00 77.56 137 TRP A CA 1
ATOM 1148 C C . TRP A 1 137 ? 6.704 3.467 -23.697 1.00 77.56 137 TRP A C 1
ATOM 1150 O O . TRP A 1 137 ? 6.158 3.979 -24.675 1.00 77.56 137 TRP A O 1
ATOM 1160 N N . PRO A 1 138 ? 7.768 2.651 -23.832 1.00 70.69 138 PRO A N 1
ATOM 1161 C CA . PRO A 1 138 ? 8.407 2.388 -25.127 1.00 70.69 138 PRO A CA 1
ATOM 1162 C C . PRO A 1 138 ? 7.486 1.736 -26.171 1.00 70.69 138 PRO A C 1
ATOM 1164 O O . PRO A 1 138 ? 7.622 2.016 -27.356 1.00 70.69 138 PRO A O 1
ATOM 1167 N N . ASP A 1 139 ? 6.534 0.909 -25.722 1.00 67.38 139 ASP A N 1
ATOM 1168 C CA . ASP A 1 139 ? 5.601 0.152 -26.574 1.00 67.38 139 ASP A CA 1
ATOM 1169 C C . ASP A 1 139 ? 4.132 0.596 -26.383 1.00 67.38 139 ASP A C 1
ATOM 1171 O O . ASP A 1 139 ? 3.206 -0.163 -26.673 1.00 67.38 139 ASP A O 1
ATOM 1175 N N . GLY A 1 140 ? 3.904 1.801 -25.845 1.00 60.91 140 GLY A N 1
ATOM 1176 C CA . GLY A 1 140 ? 2.585 2.241 -25.371 1.00 60.91 140 GLY A CA 1
ATOM 1177 C C . GLY A 1 140 ? 2.246 1.726 -23.961 1.00 60.91 140 GLY A C 1
ATOM 1178 O O . GLY A 1 140 ? 2.937 0.841 -23.441 1.00 60.91 140 GLY A O 1
ATOM 1179 N N . PRO A 1 141 ? 1.236 2.315 -23.291 1.00 56.28 141 PRO A N 1
ATOM 1180 C CA . PRO A 1 141 ? 0.884 1.936 -21.930 1.00 56.28 141 PRO A CA 1
ATOM 1181 C C . PRO A 1 141 ? 0.478 0.459 -21.868 1.00 56.28 141 PRO A C 1
ATOM 1183 O O . PRO A 1 141 ? -0.093 -0.068 -22.828 1.00 56.28 141 PRO A O 1
ATOM 1186 N N . PRO A 1 142 ? 0.769 -0.237 -20.758 1.00 56.31 142 PRO A N 1
ATOM 1187 C CA . PRO A 1 142 ? 0.277 -1.590 -20.565 1.00 56.31 142 PRO A CA 1
ATOM 1188 C C . PRO A 1 142 ? -1.250 -1.604 -20.684 1.00 56.31 142 PRO A C 1
ATOM 1190 O O . PRO A 1 142 ? -1.919 -0.945 -19.901 1.00 56.31 142 PRO A O 1
ATOM 1193 N N . ASP A 1 143 ? -1.780 -2.346 -21.661 1.00 54.97 143 ASP A N 1
ATOM 1194 C CA . ASP A 1 143 ? -3.221 -2.543 -21.844 1.00 54.97 143 ASP A CA 1
ATOM 1195 C C . ASP A 1 143 ? -3.798 -3.278 -20.619 1.00 54.97 143 ASP A C 1
ATOM 1197 O O . ASP A 1 143 ? -3.488 -4.463 -20.428 1.00 54.97 143 ASP A O 1
ATOM 1201 N N . PRO A 1 144 ? -4.608 -2.603 -19.784 1.00 48.84 144 PRO A N 1
ATOM 1202 C CA . PRO A 1 144 ? -5.147 -3.204 -18.575 1.00 48.84 144 PRO A CA 1
ATOM 1203 C C . PRO A 1 144 ? -6.369 -4.093 -18.841 1.00 48.84 144 PRO A C 1
ATOM 1205 O O . PRO A 1 144 ? -6.764 -4.850 -17.959 1.00 48.84 144 PRO A O 1
ATOM 1208 N N . TYR A 1 145 ? -6.939 -4.050 -20.051 1.00 42.88 145 TYR A N 1
ATOM 1209 C CA . TYR A 1 145 ? -8.155 -4.777 -20.431 1.00 42.88 145 TYR A CA 1
ATOM 1210 C C . TYR A 1 145 ? -7.885 -5.948 -21.396 1.00 42.88 145 TYR A C 1
ATOM 1212 O O . TYR A 1 145 ? -8.732 -6.823 -21.583 1.00 42.88 145 TYR A O 1
ATOM 1220 N N . GLY A 1 146 ? -6.689 -6.035 -21.980 1.00 41.00 146 GLY A N 1
ATOM 1221 C CA . GLY A 1 146 ? -6.266 -7.157 -22.816 1.00 41.00 146 GLY A CA 1
ATOM 1222 C C . GLY A 1 146 ? -5.719 -8.327 -21.995 1.00 41.00 146 GLY A C 1
ATOM 1223 O O . GLY A 1 146 ? -4.610 -8.250 -21.463 1.00 41.00 146 GLY A O 1
ATOM 1224 N N . GLY A 1 147 ? -6.454 -9.449 -21.965 1.00 38.56 147 GLY A N 1
ATOM 1225 C CA . GLY A 1 147 ? -6.251 -10.699 -21.192 1.00 38.56 147 GLY A CA 1
ATOM 1226 C C . GLY A 1 147 ? -4.911 -11.470 -21.298 1.00 38.56 147 GLY A C 1
ATOM 1227 O O . GLY A 1 147 ? -4.860 -12.703 -21.220 1.00 38.56 147 GLY A O 1
ATOM 1228 N N . SER A 1 148 ? -3.782 -10.788 -21.461 1.00 47.97 148 SER A N 1
ATOM 1229 C CA . SER A 1 148 ? -2.435 -11.369 -21.466 1.00 47.97 148 SER A CA 1
ATOM 1230 C C . SER A 1 148 ? -1.368 -10.512 -20.771 1.00 47.97 148 SER A C 1
ATOM 1232 O O . SER A 1 148 ? -0.191 -10.879 -20.805 1.00 47.97 148 SER A O 1
ATOM 1234 N N . TRP A 1 149 ? -1.729 -9.398 -20.128 1.00 53.28 149 TRP A N 1
ATOM 1235 C CA . TRP A 1 149 ? -0.754 -8.463 -19.559 1.00 53.28 149 TRP A CA 1
ATOM 1236 C C . TRP A 1 149 ? 0.116 -9.074 -18.436 1.00 53.28 149 TRP A C 1
ATOM 1238 O O . TRP A 1 149 ? 1.343 -9.041 -18.554 1.00 53.28 149 TRP A O 1
ATOM 1248 N N . ALA A 1 150 ? -0.459 -9.797 -17.465 1.00 45.56 150 ALA A N 1
ATOM 1249 C CA . ALA A 1 150 ? 0.318 -10.504 -16.432 1.00 45.56 150 ALA A CA 1
ATOM 1250 C C . ALA A 1 150 ? 1.316 -11.529 -17.023 1.00 45.56 150 ALA A C 1
ATOM 1252 O O . ALA A 1 150 ? 2.427 -11.706 -16.525 1.00 45.56 150 ALA A O 1
ATOM 1253 N N . ARG A 1 151 ? 0.972 -12.176 -18.148 1.00 47.09 151 ARG A N 1
ATOM 1254 C CA . ARG A 1 151 ? 1.861 -13.125 -18.846 1.00 47.09 151 ARG A CA 1
ATOM 1255 C C . ARG A 1 151 ? 2.982 -12.422 -19.621 1.00 47.09 151 ARG A C 1
ATOM 1257 O O . ARG A 1 151 ? 4.100 -12.937 -19.656 1.00 47.09 151 ARG A O 1
ATOM 1264 N N . ARG A 1 152 ? 2.710 -11.259 -20.225 1.00 48.59 152 ARG A N 1
ATOM 1265 C CA . ARG A 1 152 ? 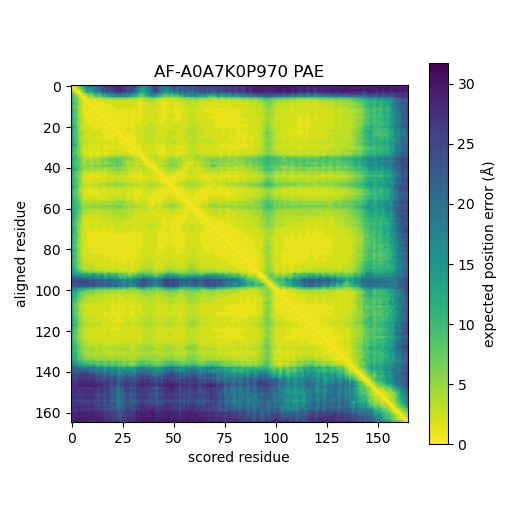3.698 -10.474 -20.990 1.00 48.59 152 ARG A CA 1
ATOM 1266 C C . ARG A 1 152 ? 4.703 -9.758 -20.086 1.00 48.59 152 ARG A C 1
ATOM 1268 O O . ARG A 1 152 ? 5.896 -9.797 -20.387 1.00 48.59 152 ARG A O 1
ATOM 1275 N N . VAL A 1 153 ? 4.262 -9.192 -18.962 1.00 46.81 153 VAL A N 1
ATOM 1276 C CA . VAL A 1 153 ? 5.147 -8.538 -17.979 1.00 46.81 153 VAL A CA 1
ATOM 1277 C C . VAL A 1 153 ? 6.077 -9.554 -17.306 1.00 46.81 153 VAL A C 1
ATOM 1279 O O . VAL A 1 153 ? 7.295 -9.356 -17.310 1.00 46.81 153 VAL A O 1
ATOM 1282 N N . ARG A 1 154 ? 5.552 -10.715 -16.876 1.00 46.19 154 ARG A N 1
ATOM 1283 C CA . ARG A 1 154 ? 6.360 -11.816 -16.311 1.00 46.19 154 ARG A CA 1
ATOM 1284 C C . ARG A 1 154 ? 7.454 -12.323 -17.261 1.00 46.19 154 ARG A C 1
ATOM 1286 O O . ARG A 1 154 ? 8.508 -12.750 -16.793 1.00 46.19 154 ARG A O 1
ATOM 1293 N N . ARG A 1 155 ? 7.220 -12.278 -18.582 1.00 45.22 155 ARG A N 1
ATOM 1294 C CA . ARG A 1 155 ? 8.198 -12.661 -19.621 1.00 45.22 155 ARG A CA 1
ATOM 1295 C C . ARG A 1 155 ? 9.262 -11.594 -19.894 1.00 45.22 155 ARG A C 1
ATOM 1297 O O . ARG A 1 155 ? 10.346 -11.958 -20.327 1.00 45.22 155 ARG A O 1
ATOM 1304 N N . ARG A 1 156 ? 8.955 -10.308 -19.691 1.00 48.75 156 ARG A N 1
ATOM 1305 C CA . ARG A 1 156 ? 9.858 -9.182 -20.006 1.00 48.75 156 ARG A CA 1
ATOM 1306 C C . ARG A 1 156 ? 10.711 -8.726 -18.819 1.00 48.75 156 ARG A C 1
ATOM 1308 O O . ARG A 1 156 ? 11.825 -8.262 -19.033 1.00 48.75 156 ARG A O 1
ATOM 1315 N N . LEU A 1 157 ? 10.220 -8.847 -17.581 1.00 41.78 157 LEU A N 1
ATOM 1316 C CA . LEU A 1 157 ? 10.953 -8.391 -16.387 1.00 41.78 157 LEU A CA 1
ATOM 1317 C C . LEU A 1 157 ? 11.902 -9.441 -15.799 1.00 41.78 157 LEU A C 1
ATOM 1319 O O . LEU A 1 157 ? 12.905 -9.064 -15.186 1.00 41.78 157 LEU A O 1
ATOM 1323 N N . ARG A 1 158 ? 11.633 -10.732 -16.032 1.00 47.06 158 ARG A N 1
ATOM 1324 C CA . ARG A 1 158 ? 12.625 -11.802 -15.890 1.00 47.06 158 ARG A CA 1
ATOM 1325 C C . ARG A 1 158 ? 13.484 -11.755 -17.153 1.00 47.06 158 ARG A C 1
ATOM 1327 O O . ARG A 1 158 ? 13.051 -12.242 -18.190 1.00 47.06 158 ARG A O 1
ATOM 1334 N N . GLY A 1 159 ? 14.662 -11.133 -17.096 1.00 40.62 159 GLY A N 1
ATOM 1335 C CA . GLY A 1 159 ? 15.659 -11.281 -18.165 1.00 40.62 159 GLY A CA 1
ATOM 1336 C C . GLY A 1 159 ? 15.943 -12.766 -18.465 1.00 40.62 159 GLY A C 1
ATOM 1337 O O . GLY A 1 159 ? 15.462 -13.636 -17.726 1.00 40.62 159 GLY A O 1
ATOM 1338 N N . PRO A 1 160 ? 16.699 -13.092 -19.531 1.00 39.19 160 PRO A N 1
ATOM 1339 C CA . PRO A 1 160 ? 17.044 -14.481 -19.822 1.00 39.19 160 PRO A CA 1
ATOM 1340 C C . PRO A 1 160 ? 17.604 -15.131 -18.553 1.00 39.19 160 PRO A C 1
ATOM 1342 O O . PRO A 1 160 ? 18.521 -14.598 -17.931 1.00 39.19 160 PRO A O 1
ATOM 1345 N N . ARG A 1 161 ? 17.003 -16.251 -18.128 1.00 43.47 161 ARG A N 1
ATOM 1346 C CA . ARG A 1 161 ? 17.591 -17.078 -17.074 1.00 43.47 161 ARG A CA 1
ATOM 1347 C C . ARG A 1 161 ? 18.980 -17.460 -17.570 1.00 43.47 161 ARG A C 1
ATOM 1349 O O . ARG A 1 161 ? 19.072 -18.133 -18.595 1.00 43.47 161 ARG A O 1
ATOM 1356 N N . SER A 1 162 ? 20.030 -17.037 -16.871 1.00 36.31 162 SER A N 1
ATOM 1357 C CA . SER A 1 162 ? 21.337 -17.658 -17.057 1.00 36.31 162 SER A CA 1
ATOM 1358 C C . SER A 1 162 ? 21.148 -19.168 -16.877 1.00 36.31 162 SER A C 1
ATOM 1360 O O . SER A 1 162 ? 20.475 -19.571 -15.917 1.00 36.31 162 SER A O 1
ATOM 1362 N N . PRO A 1 163 ? 21.636 -20.002 -17.808 1.00 32.75 163 PRO A N 1
ATOM 1363 C CA . PRO A 1 163 ? 21.563 -21.442 -17.631 1.00 32.75 163 PRO A CA 1
ATOM 1364 C C . PRO A 1 163 ? 22.338 -21.828 -16.362 1.00 32.75 163 PRO A C 1
ATOM 1366 O O . PRO A 1 163 ? 23.299 -21.135 -16.012 1.00 32.75 163 PRO A O 1
ATOM 1369 N N . PRO A 1 164 ? 21.922 -22.889 -15.650 1.00 43.00 164 PRO A N 1
ATOM 1370 C CA . PRO A 1 164 ? 22.727 -23.416 -14.559 1.00 43.00 164 PRO A CA 1
ATOM 1371 C C . PRO A 1 164 ? 24.090 -23.835 -15.123 1.00 43.00 164 PRO A C 1
ATOM 1373 O O . PRO A 1 164 ? 24.146 -24.574 -16.109 1.00 43.00 164 PRO A O 1
ATOM 1376 N N . GLY A 1 165 ? 25.151 -23.283 -14.535 1.00 44.00 165 GLY A N 1
ATOM 1377 C CA . GLY A 1 165 ? 26.523 -23.759 -14.703 1.00 44.00 165 GLY A CA 1
ATOM 1378 C C . GLY A 1 165 ? 26.827 -24.902 -13.751 1.00 44.00 165 GLY A C 1
ATOM 1379 O O . GLY A 1 165 ? 26.096 -25.029 -12.740 1.00 44.00 165 GLY A O 1
#

Secondary structure (DSSP, 8-state):
-PPP---HHHHHHHHHHHHHHGGGT--GGGSPPBS---BSS-EEEEEETTEEEEEEEETTEEEEEEEES-HHHHHHHHHHHHHHHHHHHHHHTS-TTSS-HHHHHHHHHHHHHHHH-HHHHHHHHHHTHHHHTTS--TTSS--SSSTTHHHHHHHHHSPPPPPP-

Mean predicted aligned error: 8.33 Å